Protein AF-A0A143WX75-F1 (afdb_monomer_lite)

Foldseek 3Di:
DPPPPDPLVVLVVVLVVLVVVLVVLVVVLVVLVVVLVVVLVPDDDDVNVVVSVVSVVVSVVSVVVNVVSVVVSVVSVVVSVVVVVVVVVVVVVVVVVD

Radius of gyration: 23.0 Å; chains: 1; bounding box: 51×17×71 Å

pLDDT: mean 80.53, std 10.24, range [38.66, 91.44]

Secondary structure (DSSP, 8-state):
-------HHHHHHHHHHHHHHHHHHHHHHHHHHHHHHHHHHH--SHHHHHHHHHHHHHHHHHHHHHHHHHHHHHHHHHHHHHHHHHHHHHHHHHHTT-

Sequence (98 aa):
MAVIQIDTDILRQASSQITDKLNELQTLNASLNTIIGAIAEGWSGQASTQYHALMKNYAKQANQFQPVFQELKKYADETVNSFEDLDASCSSKIEQAF

Structure (mmCIF, N/CA/C/O backbone):
data_AF-A0A143WX75-F1
#
_entry.id   AF-A0A143WX75-F1
#
loop_
_atom_site.group_PDB
_atom_site.id
_atom_site.type_symbol
_atom_site.label_atom_id
_atom_site.label_alt_id
_atom_site.label_comp_id
_atom_site.label_asym_id
_atom_site.label_entity_id
_atom_site.label_seq_id
_atom_site.pdbx_PDB_ins_code
_atom_site.Cartn_x
_atom_site.Cartn_y
_atom_site.Cartn_z
_atom_site.occupancy
_atom_site.B_iso_or_equiv
_atom_site.auth_seq_id
_atom_site.auth_comp_id
_atom_site.auth_asym_id
_atom_site.auth_atom_id
_atom_site.pdbx_PDB_model_num
ATOM 1 N N . MET A 1 1 ? 33.194 6.369 -23.825 1.00 38.72 1 MET A N 1
ATOM 2 C CA . MET A 1 1 ? 31.808 6.649 -23.397 1.00 38.72 1 MET A CA 1
ATOM 3 C C . MET A 1 1 ? 31.476 5.652 -22.310 1.00 38.72 1 MET A C 1
ATOM 5 O O . MET A 1 1 ? 31.577 4.463 -22.577 1.00 38.72 1 MET A O 1
ATOM 9 N N . ALA A 1 2 ? 31.192 6.106 -21.088 1.00 38.66 2 ALA A N 1
ATOM 10 C CA . ALA A 1 2 ? 30.623 5.213 -20.088 1.00 38.66 2 ALA A CA 1
ATOM 11 C C . ALA A 1 2 ? 29.244 4.808 -20.613 1.00 38.66 2 ALA A C 1
ATOM 13 O O . ALA A 1 2 ? 28.369 5.660 -20.751 1.00 38.66 2 ALA A O 1
ATOM 14 N N . VAL A 1 3 ? 29.102 3.546 -21.012 1.00 50.19 3 VAL A N 1
ATOM 15 C CA . VAL A 1 3 ? 27.797 2.956 -21.291 1.00 50.19 3 VAL A CA 1
ATOM 16 C C . VAL A 1 3 ? 27.090 2.976 -19.949 1.00 50.19 3 VAL A C 1
ATOM 18 O O . VAL A 1 3 ? 27.433 2.197 -19.062 1.00 50.19 3 VAL A O 1
ATOM 21 N N . ILE A 1 4 ? 26.191 3.935 -19.749 1.00 54.34 4 ILE A N 1
ATOM 22 C CA . ILE A 1 4 ? 25.279 3.867 -18.619 1.00 54.34 4 ILE A CA 1
ATOM 23 C C . ILE A 1 4 ? 24.388 2.665 -18.944 1.00 54.34 4 ILE A C 1
ATOM 25 O O . ILE A 1 4 ? 23.459 2.776 -19.735 1.00 54.34 4 ILE A O 1
ATOM 29 N N . GLN A 1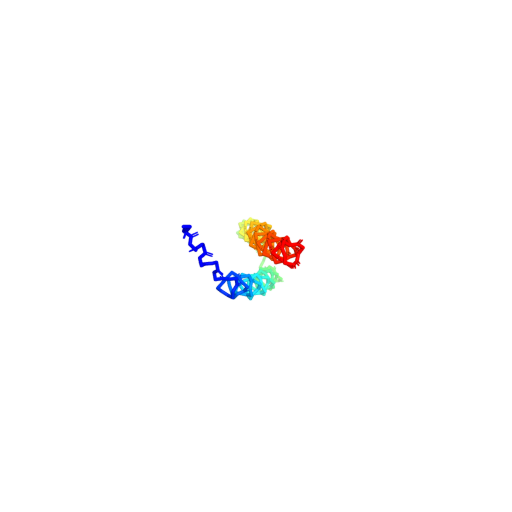 5 ? 24.750 1.482 -18.441 1.00 55.25 5 GLN A N 1
ATOM 30 C CA . GLN A 1 5 ? 23.863 0.325 -18.457 1.00 55.25 5 GLN A CA 1
ATOM 31 C C . GLN A 1 5 ? 22.764 0.624 -17.445 1.00 55.25 5 GLN A C 1
ATOM 33 O O . GLN A 1 5 ? 22.939 0.434 -16.243 1.00 55.25 5 GLN A O 1
ATOM 38 N N . ILE A 1 6 ? 21.673 1.199 -17.935 1.00 61.88 6 ILE A N 1
ATOM 39 C CA . ILE A 1 6 ? 20.486 1.463 -17.136 1.00 61.88 6 ILE A CA 1
ATOM 40 C C . ILE A 1 6 ? 19.626 0.216 -17.219 1.00 61.88 6 ILE A C 1
ATOM 42 O O . ILE A 1 6 ? 19.108 -0.118 -18.281 1.00 61.88 6 ILE A O 1
ATOM 46 N N . ASP A 1 7 ? 19.497 -0.473 -16.095 1.00 69.25 7 ASP A N 1
ATOM 47 C CA . ASP A 1 7 ? 18.624 -1.631 -15.976 1.00 69.25 7 ASP A CA 1
ATOM 48 C C . ASP A 1 7 ? 17.194 -1.146 -15.683 1.00 69.25 7 ASP A C 1
ATOM 50 O O . ASP A 1 7 ? 16.741 -1.056 -14.537 1.00 69.25 7 A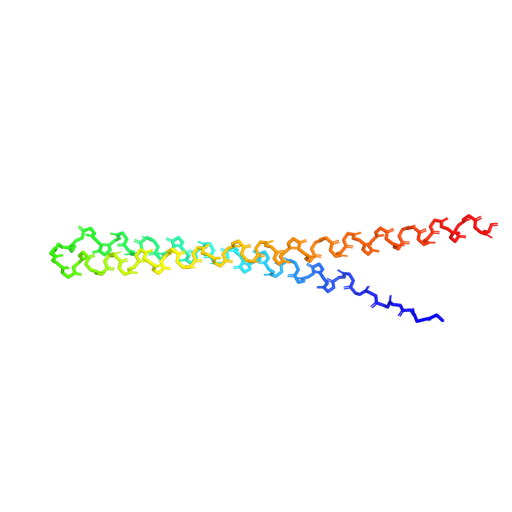SP A O 1
ATOM 54 N N . THR A 1 8 ? 16.508 -0.710 -16.741 1.00 70.69 8 THR A N 1
ATOM 55 C CA . THR A 1 8 ? 15.111 -0.256 -16.679 1.00 70.69 8 THR A CA 1
ATOM 56 C C . THR A 1 8 ? 14.176 -1.371 -16.208 1.00 70.69 8 THR A C 1
ATOM 58 O O . THR A 1 8 ? 13.150 -1.083 -15.590 1.00 70.69 8 THR A O 1
ATOM 61 N N . ASP A 1 9 ? 14.555 -2.637 -16.397 1.00 76.88 9 ASP A N 1
ATOM 62 C CA . ASP A 1 9 ? 13.807 -3.793 -15.908 1.00 76.88 9 ASP A CA 1
ATOM 63 C C . ASP A 1 9 ? 13.874 -3.914 -14.381 1.00 76.88 9 ASP A C 1
ATOM 65 O O . ASP A 1 9 ? 12.836 -4.138 -13.751 1.00 76.88 9 ASP A O 1
ATOM 69 N N . ILE A 1 10 ? 15.031 -3.663 -13.753 1.00 78.62 10 ILE A N 1
ATOM 70 C CA . ILE A 1 10 ? 15.133 -3.590 -12.282 1.00 78.62 10 ILE A CA 1
ATOM 71 C C . ILE A 1 10 ? 14.253 -2.463 -11.723 1.00 78.62 10 ILE A C 1
ATOM 73 O O . ILE A 1 10 ? 13.571 -2.654 -10.713 1.00 78.62 10 ILE A O 1
ATOM 77 N N . LEU A 1 11 ? 14.228 -1.295 -12.371 1.00 76.38 11 LEU A N 1
ATOM 78 C CA . LEU A 1 11 ? 13.393 -0.170 -11.934 1.00 76.38 11 LEU A CA 1
ATOM 79 C C . LEU A 1 11 ? 11.892 -0.478 -12.068 1.00 76.38 11 LEU A C 1
ATOM 81 O O . LEU A 1 11 ? 11.124 -0.211 -11.139 1.00 76.38 11 LEU A O 1
ATOM 85 N N . ARG A 1 12 ? 11.468 -1.104 -13.173 1.00 79.56 12 ARG A N 1
ATOM 86 C CA . ARG A 1 12 ? 10.083 -1.579 -13.348 1.00 79.56 12 ARG A CA 1
ATOM 87 C C . ARG A 1 12 ? 9.717 -2.645 -12.318 1.00 79.56 12 ARG A C 1
ATOM 89 O O . ARG A 1 12 ? 8.636 -2.588 -11.732 1.00 79.56 12 ARG A O 1
ATOM 96 N N . GLN A 1 13 ? 10.622 -3.586 -12.050 1.00 84.88 13 GLN A N 1
ATOM 97 C CA . GLN A 1 13 ? 10.427 -4.607 -11.024 1.00 84.88 13 GLN A CA 1
ATOM 98 C C . GLN A 1 13 ? 10.268 -3.972 -9.637 1.00 84.88 13 GLN A C 1
ATOM 100 O O . GLN A 1 13 ? 9.367 -4.353 -8.889 1.00 84.88 13 GLN A O 1
ATOM 105 N N . ALA A 1 14 ? 11.089 -2.973 -9.304 1.00 80.62 14 ALA A N 1
ATOM 106 C CA . ALA A 1 14 ? 10.978 -2.231 -8.054 1.00 80.62 14 ALA A CA 1
ATOM 107 C C . ALA A 1 14 ? 9.636 -1.482 -7.947 1.00 80.62 14 ALA A C 1
ATOM 109 O O . ALA A 1 14 ? 8.982 -1.562 -6.907 1.00 80.62 14 ALA A O 1
ATOM 110 N N . SER A 1 15 ? 9.170 -0.825 -9.017 1.00 82.50 15 SER A N 1
ATOM 111 C CA . SER A 1 15 ? 7.849 -0.169 -9.043 1.00 82.50 15 SER A CA 1
ATOM 112 C C . SER A 1 15 ? 6.695 -1.166 -8.835 1.00 82.50 15 SER A C 1
ATOM 114 O O . SER A 1 15 ? 5.767 -0.910 -8.055 1.00 82.50 15 SER A O 1
ATOM 116 N N . SER A 1 16 ? 6.783 -2.356 -9.442 1.00 86.12 16 SER A N 1
ATOM 117 C CA . SER A 1 16 ? 5.820 -3.443 -9.215 1.00 86.12 16 SER A CA 1
ATOM 118 C C . SER A 1 16 ? 5.817 -3.900 -7.754 1.00 86.12 16 SER A C 1
ATOM 120 O O . SER A 1 16 ? 4.756 -3.981 -7.140 1.00 86.12 16 SER A O 1
ATOM 122 N N . GLN A 1 17 ? 6.993 -4.123 -7.159 1.00 87.56 17 GLN A N 1
ATOM 123 C CA . GLN A 1 17 ? 7.104 -4.519 -5.750 1.00 87.56 17 GLN A CA 1
ATOM 124 C C . GLN A 1 17 ? 6.545 -3.452 -4.800 1.00 87.56 17 GLN A C 1
ATOM 126 O O . GLN A 1 17 ? 5.887 -3.790 -3.815 1.00 87.56 17 GLN A O 1
ATOM 131 N N . ILE A 1 18 ? 6.768 -2.164 -5.090 1.00 85.69 18 ILE A N 1
ATOM 132 C CA . ILE A 1 18 ? 6.184 -1.060 -4.314 1.00 85.69 18 ILE A CA 1
ATOM 133 C C . ILE A 1 18 ? 4.654 -1.097 -4.407 1.00 85.69 18 ILE A C 1
ATOM 135 O O . ILE A 1 18 ? 3.977 -0.912 -3.396 1.00 85.69 18 ILE A O 1
ATOM 139 N N . THR A 1 19 ? 4.102 -1.384 -5.588 1.00 85.69 19 THR A N 1
ATOM 140 C CA . THR A 1 19 ? 2.651 -1.520 -5.791 1.00 85.69 19 THR A CA 1
ATOM 141 C C . THR A 1 19 ? 2.073 -2.669 -4.962 1.00 85.69 19 THR A C 1
ATOM 143 O O . THR A 1 19 ? 1.085 -2.477 -4.252 1.00 85.69 19 THR A O 1
ATOM 146 N N . ASP A 1 20 ? 2.723 -3.833 -4.973 1.00 89.50 20 ASP A N 1
ATOM 147 C CA . ASP A 1 20 ? 2.297 -4.991 -4.180 1.00 89.50 20 ASP A CA 1
ATOM 148 C C . ASP A 1 20 ? 2.313 -4.685 -2.679 1.00 89.50 20 ASP A C 1
ATOM 150 O O . ASP A 1 20 ? 1.347 -4.965 -1.964 1.00 89.50 20 ASP A O 1
ATOM 154 N N . LYS A 1 21 ? 3.378 -4.033 -2.198 1.00 85.81 21 LYS A N 1
ATOM 155 C CA . LYS A 1 21 ? 3.499 -3.629 -0.790 1.00 85.81 21 LYS A CA 1
ATOM 156 C C . LYS A 1 21 ? 2.460 -2.590 -0.388 1.00 85.81 21 LYS A C 1
ATOM 158 O O . LYS A 1 21 ? 1.987 -2.606 0.747 1.00 85.81 21 LYS A O 1
ATOM 163 N N . LEU A 1 22 ? 2.066 -1.714 -1.307 1.00 87.00 22 LEU A N 1
ATOM 164 C CA . LEU A 1 22 ? 1.014 -0.735 -1.067 1.00 87.00 22 LEU A CA 1
ATOM 165 C C . LEU A 1 22 ? -0.355 -1.409 -0.909 1.00 87.00 22 LEU A C 1
ATOM 167 O O . LEU A 1 22 ? -1.095 -1.070 0.016 1.00 87.00 22 LEU A O 1
ATOM 171 N N . ASN A 1 23 ? -0.661 -2.403 -1.745 1.00 88.94 23 ASN A N 1
ATOM 172 C CA . ASN A 1 23 ? -1.885 -3.202 -1.632 1.00 88.94 23 ASN A CA 1
ATOM 173 C C . ASN A 1 23 ? -1.924 -4.003 -0.317 1.00 88.94 23 ASN A C 1
ATOM 175 O O . ASN A 1 23 ? -2.958 -4.074 0.355 1.00 88.94 23 ASN A O 1
ATOM 179 N N . GLU A 1 24 ? -0.784 -4.569 0.086 1.00 89.62 24 GLU A N 1
ATOM 180 C CA . GLU A 1 24 ? -0.634 -5.262 1.369 1.00 89.62 24 GLU A CA 1
ATOM 181 C C . GLU A 1 24 ? -0.888 -4.307 2.549 1.00 89.62 24 GLU A C 1
ATOM 183 O O . GLU A 1 24 ? -1.661 -4.623 3.455 1.00 89.62 24 GLU A O 1
ATOM 188 N N . LEU A 1 25 ? -0.324 -3.095 2.499 1.00 88.00 25 LEU A N 1
ATOM 189 C CA . LEU A 1 25 ? -0.516 -2.064 3.521 1.00 88.00 25 LEU A CA 1
ATOM 190 C C . LEU A 1 25 ? -1.976 -1.592 3.612 1.00 88.00 25 LEU A C 1
ATOM 192 O O . LEU A 1 25 ? -2.504 -1.431 4.712 1.00 88.00 25 LEU A O 1
ATOM 196 N N . GLN A 1 26 ? -2.659 -1.419 2.477 1.00 88.31 26 GLN A N 1
ATOM 197 C CA . GLN A 1 26 ? -4.091 -1.100 2.451 1.00 88.31 26 GLN A CA 1
ATOM 198 C C . GLN A 1 26 ? -4.936 -2.207 3.087 1.00 88.31 26 GLN A C 1
ATOM 200 O O . GLN A 1 26 ? -5.821 -1.925 3.898 1.00 88.31 26 GLN A O 1
ATOM 205 N N . THR A 1 27 ? -4.635 -3.465 2.763 1.00 91.44 27 THR A N 1
ATOM 206 C CA . THR A 1 27 ? -5.322 -4.631 3.332 1.00 91.44 27 THR A CA 1
ATOM 207 C C . THR A 1 27 ? -5.123 -4.699 4.845 1.00 91.44 27 THR A C 1
ATOM 209 O O . THR A 1 27 ? -6.081 -4.891 5.598 1.00 91.44 27 THR A O 1
ATOM 212 N N . LEU A 1 28 ? -3.893 -4.469 5.313 1.00 88.81 28 LEU A N 1
ATOM 213 C CA . LEU A 1 28 ? -3.574 -4.447 6.736 1.00 88.81 28 LEU A CA 1
ATOM 214 C C . LEU A 1 28 ? -4.308 -3.311 7.467 1.00 88.81 28 LEU A C 1
ATOM 216 O O . LEU A 1 28 ? -4.868 -3.538 8.538 1.00 88.81 28 LEU A O 1
ATOM 220 N N . ASN A 1 29 ? -4.380 -2.118 6.867 1.00 89.12 29 ASN A N 1
ATOM 221 C CA . ASN A 1 29 ? -5.136 -0.985 7.411 1.00 89.12 29 ASN A CA 1
ATOM 222 C C . ASN A 1 29 ? -6.641 -1.273 7.503 1.00 89.12 29 ASN A C 1
ATOM 224 O O . ASN A 1 29 ? -7.278 -0.930 8.502 1.00 89.12 29 ASN A O 1
ATOM 228 N N . ALA A 1 30 ? -7.222 -1.925 6.494 1.00 89.69 30 ALA A N 1
ATOM 229 C CA . ALA A 1 30 ? -8.627 -2.330 6.519 1.00 89.69 30 ALA A CA 1
ATOM 230 C C . ALA A 1 30 ? -8.905 -3.361 7.628 1.00 89.69 30 ALA A C 1
ATOM 232 O O . ALA A 1 30 ? -9.877 -3.227 8.378 1.00 89.69 30 ALA A O 1
ATOM 233 N N . SER A 1 31 ? -8.017 -4.348 7.780 1.00 90.00 31 SER A N 1
ATOM 234 C CA . SER A 1 31 ? -8.090 -5.348 8.851 1.00 90.00 31 SER A CA 1
ATOM 235 C C . SER A 1 31 ? -7.985 -4.703 10.237 1.00 90.00 31 SER A C 1
ATOM 237 O O . SER A 1 31 ? -8.829 -4.945 11.101 1.00 90.00 31 SER A O 1
ATOM 239 N N . LEU A 1 32 ? -7.024 -3.791 10.423 1.00 87.62 32 LEU A N 1
ATOM 240 C CA . LEU A 1 32 ? -6.860 -3.026 11.658 1.00 87.62 32 LEU A CA 1
ATOM 241 C C . LEU A 1 32 ? -8.149 -2.276 12.023 1.00 87.62 32 LEU A C 1
ATOM 243 O O . LEU A 1 32 ? -8.636 -2.410 13.141 1.00 87.62 32 LEU A O 1
ATOM 247 N N . ASN A 1 33 ? -8.744 -1.542 11.080 1.00 87.19 33 ASN A N 1
ATOM 248 C CA . ASN A 1 33 ? -9.996 -0.819 11.321 1.00 87.19 33 ASN A CA 1
ATOM 249 C C . ASN A 1 33 ? -11.164 -1.753 11.673 1.00 87.19 33 ASN A C 1
ATOM 251 O O . ASN A 1 33 ? -11.964 -1.425 12.549 1.00 87.19 33 ASN A O 1
ATOM 255 N N . THR A 1 34 ? -11.237 -2.921 11.034 1.00 89.56 34 THR A N 1
ATOM 256 C CA . THR A 1 34 ? -12.267 -3.932 11.316 1.00 89.56 34 THR A CA 1
ATOM 257 C C . THR A 1 34 ? -12.147 -4.455 12.747 1.00 89.56 34 THR A C 1
ATOM 259 O O . THR A 1 34 ? -13.133 -4.482 13.480 1.00 89.56 34 THR A O 1
ATOM 262 N N . ILE A 1 35 ? -10.931 -4.800 13.180 1.00 87.19 35 ILE A N 1
ATOM 263 C CA . ILE A 1 35 ? -10.658 -5.278 14.543 1.00 87.19 35 ILE A CA 1
ATOM 264 C C . ILE A 1 35 ? -10.983 -4.189 15.574 1.00 87.19 35 ILE A C 1
ATOM 266 O O . ILE A 1 35 ? -11.614 -4.468 16.592 1.00 87.19 35 ILE A O 1
ATOM 270 N N . ILE A 1 36 ? -10.601 -2.938 15.300 1.00 85.75 36 ILE A N 1
ATOM 271 C CA . ILE A 1 36 ? -10.903 -1.791 16.169 1.00 85.75 36 ILE A CA 1
ATOM 272 C C . ILE A 1 36 ? -12.414 -1.609 16.345 1.00 85.75 36 ILE A C 1
ATOM 274 O O . ILE A 1 36 ? -12.864 -1.340 17.460 1.00 85.75 36 ILE A O 1
ATOM 278 N N . GLY A 1 37 ? -13.185 -1.745 15.262 1.00 82.44 37 GLY A N 1
ATOM 279 C CA . GLY A 1 37 ? -14.646 -1.687 15.294 1.00 82.44 37 GLY A CA 1
ATOM 280 C C . GLY A 1 37 ? -15.252 -2.834 16.103 1.00 82.44 37 GLY A C 1
ATOM 281 O O . GLY A 1 37 ? -16.002 -2.585 17.042 1.00 82.44 37 GLY A O 1
ATOM 282 N N . ALA A 1 38 ? -14.848 -4.073 15.811 1.00 84.94 38 ALA A N 1
ATOM 283 C CA . ALA A 1 38 ? -15.356 -5.269 16.484 1.00 84.94 38 ALA A CA 1
ATOM 284 C C . ALA A 1 38 ? -15.089 -5.262 18.001 1.00 84.94 38 ALA A C 1
ATOM 286 O O . ALA A 1 38 ? -15.945 -5.656 18.790 1.00 84.94 38 ALA A O 1
ATOM 287 N N . ILE A 1 39 ? -13.918 -4.778 18.431 1.00 80.88 39 ILE A N 1
ATOM 288 C CA . ILE A 1 39 ? -13.591 -4.651 19.859 1.00 80.88 39 ILE A CA 1
ATOM 289 C C . ILE A 1 39 ? -14.453 -3.571 20.533 1.00 80.88 39 ILE A C 1
ATOM 291 O O . ILE A 1 39 ? -14.829 -3.718 21.695 1.00 80.88 39 ILE A O 1
ATOM 295 N N . ALA A 1 40 ? -14.787 -2.494 19.819 1.00 76.12 40 ALA A N 1
ATOM 296 C CA . ALA A 1 40 ? -15.591 -1.404 20.363 1.00 76.12 40 ALA A CA 1
ATOM 297 C C . ALA A 1 40 ? -17.078 -1.770 20.530 1.00 76.12 40 ALA A C 1
ATOM 299 O O . ALA A 1 40 ? -17.708 -1.283 21.465 1.00 76.12 40 ALA A O 1
ATOM 300 N N . GLU A 1 41 ? -17.632 -2.640 19.677 1.00 78.81 41 GLU A N 1
ATOM 301 C CA . GLU A 1 41 ? -19.065 -2.990 19.676 1.00 78.81 41 GLU A CA 1
ATOM 302 C C . GLU A 1 41 ? -19.551 -3.692 20.957 1.00 78.81 41 GLU A C 1
ATOM 304 O O . GLU A 1 41 ? -20.732 -3.611 21.287 1.00 78.81 41 GLU A O 1
ATOM 309 N N . GLY A 1 42 ? -18.658 -4.328 21.719 1.00 76.19 42 GLY A N 1
ATOM 310 C CA . GLY A 1 42 ? -18.998 -4.995 22.984 1.00 76.19 42 GLY A CA 1
ATOM 311 C C . GLY A 1 42 ? -18.398 -4.352 24.234 1.00 76.19 42 GLY A C 1
ATOM 312 O O . GLY A 1 42 ? -18.686 -4.795 25.347 1.00 76.19 42 GLY A O 1
ATOM 313 N N . TRP A 1 43 ? -17.545 -3.335 24.084 1.00 79.88 43 TRP A N 1
ATOM 314 C CA . TRP A 1 43 ? -16.738 -2.813 25.183 1.00 79.88 43 TRP A CA 1
ATOM 315 C C . TRP A 1 43 ? -17.128 -1.377 25.529 1.00 79.88 43 TRP A C 1
ATOM 317 O O . TRP A 1 43 ? -16.769 -0.427 24.839 1.00 79.88 43 TRP A O 1
ATOM 327 N N . SER A 1 44 ? -17.843 -1.203 26.640 1.00 78.94 44 SER A N 1
ATOM 328 C CA . SER A 1 44 ? -18.220 0.110 27.176 1.00 78.94 44 SER A CA 1
ATOM 329 C C . SER A 1 44 ? -17.356 0.519 28.373 1.00 78.94 44 SER A C 1
ATOM 331 O O . SER A 1 44 ? -16.889 -0.331 29.131 1.00 78.94 44 SER A O 1
ATOM 333 N N . GLY A 1 45 ? -17.202 1.825 28.595 1.00 84.00 45 GLY A N 1
ATOM 334 C CA . GLY A 1 45 ? -16.520 2.391 29.763 1.00 84.00 45 GLY A CA 1
ATOM 335 C C . GLY A 1 45 ? -15.244 3.161 29.417 1.00 84.00 45 GLY A C 1
ATOM 336 O O . GLY A 1 45 ? -14.800 3.208 28.273 1.00 84.00 45 GLY A O 1
ATOM 337 N N . GLN A 1 46 ? -14.639 3.783 30.428 1.00 80.94 46 GLN A N 1
ATOM 338 C CA . GLN A 1 46 ? -13.552 4.754 30.246 1.00 80.94 46 GLN A CA 1
ATOM 339 C C . GLN A 1 46 ? -12.265 4.136 29.670 1.00 80.94 46 GLN A C 1
ATOM 341 O O . GLN A 1 46 ? -11.558 4.791 28.906 1.00 80.94 46 GLN A O 1
ATOM 346 N N . ALA A 1 47 ? -11.996 2.861 29.972 1.00 80.94 47 ALA A N 1
ATOM 347 C CA . ALA A 1 47 ? -10.890 2.104 29.384 1.00 80.94 47 ALA A CA 1
ATOM 348 C C . ALA A 1 47 ? -11.093 1.838 27.880 1.00 80.94 47 ALA A C 1
ATOM 350 O O . ALA A 1 47 ? -10.154 2.003 27.104 1.00 80.94 47 ALA A O 1
ATOM 351 N N . SER A 1 48 ? -12.323 1.513 27.461 1.00 82.06 48 SER A N 1
ATOM 352 C CA . SER A 1 48 ? -12.669 1.325 26.045 1.00 82.06 48 SER A CA 1
ATOM 353 C C . SER A 1 48 ? -12.479 2.617 25.252 1.00 82.06 48 SER A C 1
ATOM 355 O O . SER A 1 48 ? -11.844 2.615 24.200 1.00 82.06 48 SER A O 1
ATOM 357 N N . THR A 1 49 ? -12.912 3.758 25.797 1.00 82.56 49 THR A N 1
ATOM 358 C CA . THR A 1 49 ? -12.713 5.067 25.157 1.00 82.56 49 THR A CA 1
ATOM 359 C C . THR A 1 49 ? -11.232 5.380 24.927 1.00 82.56 49 THR A C 1
ATOM 361 O O . THR A 1 49 ? -10.863 5.839 23.845 1.00 82.56 49 THR A O 1
ATOM 364 N N . GLN A 1 50 ? -10.370 5.117 25.917 1.00 84.75 50 GLN A N 1
ATOM 365 C CA . GLN A 1 50 ? -8.925 5.330 25.772 1.00 84.75 50 GLN A CA 1
ATOM 366 C C . GLN A 1 50 ? -8.299 4.367 24.762 1.00 84.75 50 GLN A C 1
ATOM 368 O O . GLN A 1 50 ? -7.515 4.798 23.916 1.00 84.75 50 GLN A O 1
ATOM 373 N N . TYR A 1 51 ? -8.679 3.088 24.804 1.00 84.69 51 TYR A N 1
ATOM 374 C CA . TYR A 1 51 ? -8.241 2.095 23.828 1.00 84.69 51 T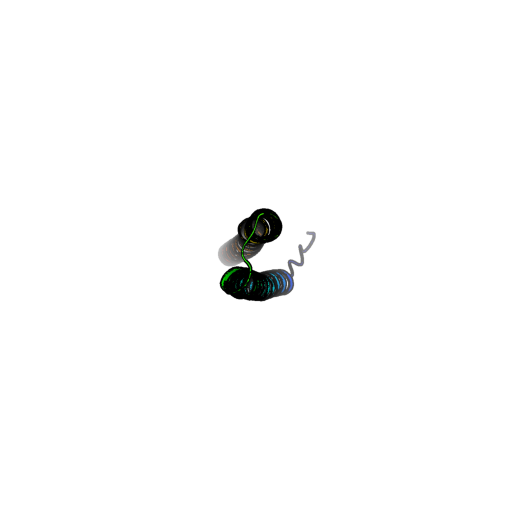YR A CA 1
ATOM 375 C C . TYR A 1 51 ? -8.628 2.508 22.404 1.00 84.69 51 TYR A C 1
ATOM 377 O O . TYR A 1 51 ? -7.788 2.541 21.508 1.00 84.69 51 TYR A O 1
ATOM 385 N N . HIS A 1 52 ? -9.879 2.909 22.196 1.00 84.69 52 HIS A N 1
ATOM 386 C CA . HIS A 1 52 ? -10.380 3.297 20.885 1.00 84.69 52 HIS A CA 1
ATOM 387 C C . HIS A 1 52 ? -9.689 4.564 20.355 1.00 84.69 52 HIS A C 1
ATOM 389 O O . HIS A 1 52 ? -9.359 4.644 19.172 1.00 84.69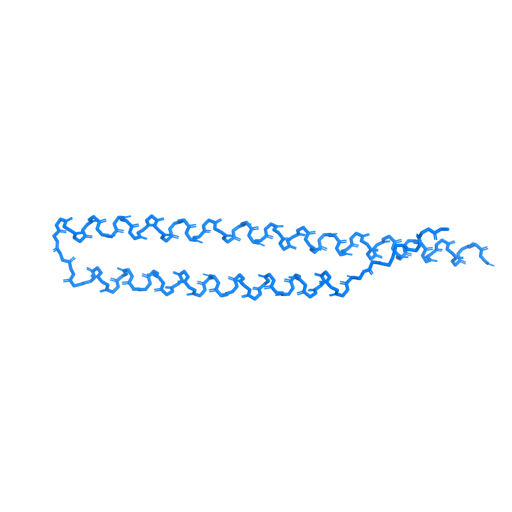 52 HIS A O 1
ATOM 395 N N . ALA A 1 53 ? -9.395 5.532 21.230 1.00 87.12 53 ALA A N 1
ATOM 396 C CA . ALA A 1 53 ? -8.615 6.717 20.877 1.00 87.12 53 ALA A CA 1
ATOM 397 C C . ALA A 1 53 ? -7.173 6.364 20.466 1.00 87.12 53 ALA A C 1
ATOM 399 O O . ALA A 1 53 ? -6.682 6.852 19.445 1.00 87.12 53 ALA A O 1
ATOM 400 N N . LEU A 1 54 ? -6.511 5.484 21.224 1.00 88.88 54 LEU A N 1
ATOM 401 C CA . LEU A 1 54 ? -5.167 5.000 20.910 1.00 88.88 54 LEU A CA 1
ATOM 402 C C . LEU A 1 54 ? -5.144 4.265 19.564 1.00 88.88 54 LEU A C 1
ATOM 404 O O . LEU A 1 54 ? -4.317 4.556 18.701 1.00 88.88 54 LEU A O 1
ATOM 408 N N . MET A 1 55 ? -6.094 3.361 19.352 1.00 87.31 55 MET A N 1
ATOM 409 C CA . MET A 1 55 ? -6.176 2.578 18.127 1.00 87.31 55 MET A CA 1
ATOM 410 C C . MET A 1 55 ? -6.521 3.425 16.898 1.00 87.31 55 MET A C 1
ATOM 412 O O . MET A 1 55 ? -5.950 3.207 15.831 1.00 87.31 55 MET A O 1
ATOM 416 N N . LYS A 1 56 ? -7.370 4.452 17.039 1.00 86.75 56 LYS A N 1
ATOM 417 C CA . LYS A 1 56 ? -7.591 5.441 15.972 1.00 86.75 56 LYS A CA 1
ATOM 418 C C . LYS A 1 56 ? -6.315 6.200 15.612 1.00 86.75 56 LYS A C 1
ATOM 420 O O . LYS A 1 56 ? -6.083 6.462 14.433 1.00 86.75 56 LYS A O 1
ATOM 425 N N . ASN A 1 57 ? -5.475 6.533 16.592 1.00 89.69 57 ASN A N 1
ATOM 426 C CA . ASN A 1 57 ? -4.183 7.163 16.322 1.00 89.69 57 ASN A CA 1
ATOM 427 C C . ASN A 1 57 ? -3.231 6.221 15.577 1.00 89.69 57 ASN A C 1
ATOM 429 O O . ASN A 1 57 ? -2.587 6.661 14.627 1.00 89.69 57 ASN A O 1
ATOM 433 N N . TYR A 1 58 ? -3.183 4.937 15.943 1.00 86.38 58 TYR A N 1
ATOM 434 C CA . TYR A 1 58 ? -2.398 3.946 15.202 1.00 86.38 58 TYR A CA 1
ATOM 435 C C . TYR A 1 58 ? -2.899 3.764 13.771 1.00 86.38 58 TYR A C 1
ATOM 437 O O . TYR A 1 58 ? -2.097 3.815 12.844 1.00 86.38 58 TYR A O 1
ATOM 445 N N . ALA A 1 59 ? -4.213 3.650 13.567 1.00 86.69 59 ALA A N 1
ATOM 446 C CA . ALA A 1 59 ? -4.793 3.587 12.229 1.00 86.69 59 ALA A CA 1
ATOM 447 C C . ALA A 1 59 ? -4.459 4.846 11.412 1.00 86.69 59 ALA A C 1
ATOM 449 O O . ALA A 1 59 ? -4.109 4.760 10.237 1.00 86.69 59 ALA A O 1
ATOM 450 N N . LYS A 1 60 ? -4.501 6.033 12.029 1.00 87.56 60 LYS A N 1
ATOM 451 C CA . LYS A 1 60 ? -4.109 7.283 11.367 1.00 87.56 60 LYS A CA 1
ATOM 452 C C . LYS A 1 60 ? -2.637 7.269 10.949 1.00 87.56 60 LYS A C 1
ATOM 454 O O . LYS A 1 60 ? -2.350 7.619 9.811 1.00 87.56 60 LYS A O 1
ATOM 459 N N . GLN A 1 61 ? -1.728 6.851 11.829 1.00 87.38 61 GLN A N 1
ATOM 460 C CA . GLN A 1 61 ? -0.299 6.734 11.511 1.00 87.38 61 GLN A CA 1
ATOM 461 C C . GLN A 1 61 ? -0.047 5.704 10.407 1.00 87.38 61 GLN A C 1
ATOM 463 O O . GLN A 1 61 ? 0.701 5.969 9.472 1.00 87.38 61 GLN A O 1
ATOM 468 N N . ALA A 1 62 ? -0.727 4.560 10.451 1.00 81.69 62 ALA A N 1
ATOM 469 C CA . ALA A 1 62 ? -0.583 3.521 9.441 1.00 81.69 62 ALA A CA 1
ATOM 470 C C . ALA A 1 62 ? -1.053 3.989 8.045 1.00 81.69 62 ALA A C 1
ATOM 472 O O . ALA A 1 62 ? -0.443 3.650 7.031 1.00 81.69 62 ALA A O 1
ATOM 473 N N . ASN A 1 63 ? -2.066 4.859 7.983 1.00 87.06 63 ASN A N 1
ATOM 474 C CA . ASN A 1 63 ? -2.491 5.510 6.739 1.00 87.06 63 ASN A CA 1
ATOM 475 C C . ASN A 1 63 ? -1.510 6.590 6.238 1.00 87.06 63 ASN A C 1
ATOM 477 O O . ASN A 1 63 ? -1.521 6.904 5.051 1.00 87.06 63 ASN A O 1
ATOM 481 N N . GLN A 1 64 ? -0.641 7.147 7.092 1.00 87.94 64 GLN A N 1
ATOM 482 C CA . GLN A 1 64 ? 0.371 8.131 6.667 1.00 87.94 64 GLN A CA 1
ATOM 483 C C . GLN A 1 64 ? 1.503 7.509 5.844 1.00 87.94 64 GLN A C 1
ATOM 485 O O . GLN A 1 64 ? 2.156 8.223 5.088 1.00 87.94 64 GLN A O 1
ATOM 490 N N . PHE A 1 65 ? 1.726 6.197 5.938 1.00 82.25 65 PHE A N 1
ATOM 491 C CA . PHE A 1 65 ? 2.724 5.519 5.109 1.00 82.25 65 PHE A CA 1
ATOM 492 C C . PHE A 1 65 ? 2.282 5.377 3.652 1.00 82.25 65 PHE A C 1
ATOM 494 O O . PHE A 1 65 ? 3.117 5.388 2.752 1.00 82.25 65 PHE A O 1
ATOM 501 N N . GLN A 1 66 ? 0.975 5.296 3.401 1.00 84.75 66 GLN A N 1
ATOM 502 C CA . GLN A 1 66 ? 0.429 5.147 2.057 1.00 84.75 66 GLN A CA 1
ATOM 503 C C . GLN A 1 66 ? 0.881 6.261 1.087 1.00 84.75 66 GLN A C 1
ATOM 505 O O . GLN A 1 66 ? 1.423 5.909 0.040 1.00 84.75 66 GLN A O 1
ATOM 510 N N . PRO A 1 67 ? 0.754 7.570 1.395 1.00 87.19 67 PRO A N 1
ATOM 511 C CA . PRO A 1 67 ? 1.236 8.624 0.498 1.00 87.19 67 PRO A CA 1
ATOM 512 C C . PRO A 1 67 ? 2.758 8.596 0.298 1.00 87.19 67 PRO A C 1
ATOM 514 O O . PRO A 1 67 ? 3.223 8.894 -0.795 1.00 87.19 67 PRO A O 1
ATOM 517 N N . VAL A 1 68 ? 3.540 8.178 1.300 1.00 87.06 68 VAL A N 1
ATOM 518 C CA . VAL A 1 68 ? 5.004 8.050 1.165 1.00 87.06 68 VAL A CA 1
ATOM 519 C C . VAL A 1 68 ? 5.365 6.977 0.135 1.00 87.06 68 VAL A C 1
ATOM 521 O O . VAL A 1 68 ? 6.194 7.213 -0.741 1.00 87.06 68 VAL A O 1
ATOM 524 N N . PHE A 1 69 ? 4.713 5.812 0.195 1.00 84.50 69 PHE A N 1
ATOM 525 C CA . PHE A 1 69 ? 4.921 4.753 -0.796 1.00 84.50 69 PHE A CA 1
ATOM 526 C C . PHE A 1 69 ? 4.402 5.139 -2.189 1.00 84.50 69 PHE A C 1
ATOM 528 O O . PHE A 1 69 ? 5.010 4.753 -3.186 1.00 84.50 69 PHE A O 1
ATOM 535 N N . GLN A 1 70 ? 3.328 5.935 -2.280 1.00 86.31 70 GLN A N 1
ATOM 536 C CA . GLN A 1 70 ? 2.855 6.482 -3.560 1.00 86.31 70 GLN A CA 1
ATOM 537 C C . GLN A 1 70 ? 3.868 7.447 -4.184 1.00 86.31 70 GLN A C 1
ATOM 539 O O . GLN A 1 70 ? 4.126 7.351 -5.381 1.00 86.31 70 GLN A O 1
ATOM 544 N N . GLU A 1 71 ? 4.467 8.335 -3.387 1.00 88.00 71 GLU A N 1
ATOM 545 C CA . GLU A 1 71 ? 5.494 9.270 -3.861 1.00 88.00 71 GLU A CA 1
ATOM 546 C C . GLU A 1 71 ? 6.745 8.519 -4.338 1.00 88.00 71 GLU A C 1
ATOM 548 O O . GLU A 1 71 ? 7.278 8.806 -5.408 1.00 88.00 71 GLU A O 1
ATOM 553 N N . LEU A 1 72 ? 7.173 7.493 -3.592 1.00 83.69 72 LEU A N 1
ATOM 554 C CA . LEU A 1 72 ? 8.304 6.650 -3.982 1.00 83.69 72 LEU A CA 1
ATOM 555 C C . LEU A 1 72 ? 8.043 5.925 -5.310 1.00 83.69 72 LEU A C 1
ATOM 557 O O . LEU A 1 72 ? 8.914 5.902 -6.178 1.00 83.69 72 LEU A O 1
ATOM 561 N N . LYS A 1 73 ? 6.837 5.366 -5.486 1.00 84.75 73 LYS A N 1
ATOM 562 C CA . LYS A 1 73 ? 6.420 4.746 -6.750 1.00 84.75 73 LYS A CA 1
ATOM 563 C C . LYS A 1 73 ? 6.459 5.754 -7.894 1.00 84.75 73 LYS A C 1
ATOM 565 O O . LYS A 1 73 ? 7.018 5.462 -8.944 1.00 84.75 73 LYS A O 1
ATOM 570 N N . LYS A 1 74 ? 5.888 6.942 -7.683 1.00 87.12 74 LYS A N 1
ATOM 571 C CA . LYS A 1 74 ? 5.866 8.012 -8.682 1.00 87.12 74 LYS A CA 1
ATOM 572 C C . LYS A 1 74 ? 7.281 8.390 -9.121 1.00 87.12 74 LYS A C 1
ATOM 574 O O . LYS A 1 74 ? 7.532 8.473 -10.315 1.00 87.12 74 LYS A O 1
ATOM 579 N N . TYR A 1 75 ? 8.209 8.543 -8.178 1.00 84.69 75 TYR A N 1
ATOM 580 C CA . TYR A 1 75 ? 9.607 8.829 -8.494 1.00 84.69 75 TYR A CA 1
ATOM 581 C C . TYR A 1 75 ? 10.266 7.709 -9.313 1.00 84.69 75 TYR A C 1
ATOM 583 O O . TYR A 1 75 ? 10.993 7.987 -10.268 1.00 84.69 75 TYR A O 1
ATOM 591 N N . ALA A 1 76 ? 9.997 6.444 -8.972 1.00 82.19 76 ALA A N 1
ATOM 592 C CA . ALA A 1 76 ? 10.491 5.300 -9.736 1.00 82.19 76 ALA A CA 1
ATOM 593 C C . ALA A 1 76 ? 9.934 5.293 -11.172 1.00 82.19 76 ALA A C 1
ATOM 595 O O . ALA A 1 76 ? 10.706 5.144 -12.118 1.00 82.19 76 ALA A O 1
ATOM 596 N N . ASP A 1 77 ? 8.630 5.527 -11.341 1.00 83.69 77 ASP A N 1
ATOM 597 C CA . ASP A 1 77 ? 7.973 5.579 -12.653 1.00 83.69 77 ASP A CA 1
ATOM 598 C C . ASP A 1 77 ? 8.495 6.750 -13.508 1.00 83.69 77 ASP A C 1
ATOM 600 O O . ASP A 1 77 ? 8.817 6.574 -14.681 1.00 83.69 77 ASP A O 1
ATOM 604 N N . GLU A 1 78 ? 8.637 7.945 -12.924 1.00 86.50 78 GLU A N 1
ATOM 605 C CA . GLU A 1 78 ? 9.189 9.123 -13.611 1.00 86.50 78 GLU A CA 1
ATOM 606 C C . GLU A 1 78 ? 10.640 8.903 -14.052 1.00 86.50 78 GLU A C 1
ATOM 608 O O . GLU A 1 78 ? 11.033 9.316 -15.144 1.00 86.50 78 GLU A O 1
ATOM 613 N N . THR A 1 79 ? 11.428 8.218 -13.222 1.00 81.81 79 THR A N 1
ATOM 614 C CA . THR A 1 79 ? 12.816 7.869 -13.535 1.00 81.81 79 THR A CA 1
ATOM 615 C C . THR A 1 79 ? 12.887 6.911 -14.725 1.00 81.81 79 THR A C 1
ATOM 617 O O . THR A 1 79 ? 13.684 7.141 -15.632 1.00 81.81 79 THR A O 1
ATOM 620 N N . VAL A 1 80 ? 12.037 5.878 -14.764 1.00 79.81 80 VAL A N 1
ATOM 621 C CA . VAL A 1 80 ? 11.950 4.948 -15.906 1.00 79.81 80 VAL A CA 1
ATOM 622 C C . VAL A 1 80 ? 11.593 5.698 -17.187 1.00 79.81 80 VAL A C 1
ATOM 624 O O . VAL A 1 80 ? 12.325 5.590 -18.169 1.00 79.81 80 VAL A O 1
ATOM 627 N N . ASN A 1 81 ? 10.537 6.515 -17.157 1.00 82.25 81 ASN A N 1
ATOM 628 C CA . ASN A 1 81 ? 10.077 7.257 -18.333 1.00 82.25 81 ASN A CA 1
ATOM 629 C C . ASN A 1 81 ? 11.154 8.213 -18.869 1.00 82.25 81 ASN A C 1
ATOM 631 O O . ASN A 1 81 ? 11.420 8.244 -20.064 1.00 82.25 81 ASN A O 1
ATOM 635 N N . SER A 1 82 ? 11.825 8.951 -17.979 1.00 83.88 82 SER A N 1
ATOM 636 C CA . SER A 1 82 ? 12.899 9.879 -18.356 1.00 83.88 82 SER A CA 1
ATOM 637 C C . SER A 1 82 ? 14.063 9.168 -19.057 1.00 83.88 82 SER A C 1
ATOM 639 O O . SER A 1 82 ? 14.640 9.689 -20.014 1.00 83.88 82 SER A O 1
ATOM 641 N N . PHE A 1 83 ? 14.407 7.958 -18.608 1.00 77.50 83 PHE A N 1
ATOM 642 C CA . PHE A 1 83 ? 15.462 7.175 -19.243 1.00 77.50 83 PHE A CA 1
ATOM 643 C C . PHE A 1 83 ? 15.038 6.568 -20.579 1.00 77.50 83 PHE A C 1
ATOM 645 O O . PHE A 1 83 ? 15.843 6.574 -21.508 1.00 77.50 83 PHE A O 1
ATOM 652 N N . GLU A 1 84 ? 13.797 6.102 -20.707 1.00 80.75 84 GLU A N 1
ATOM 653 C CA . GLU A 1 84 ? 13.249 5.648 -21.991 1.00 80.75 84 GLU A CA 1
ATOM 654 C C . GLU A 1 84 ? 13.226 6.783 -23.027 1.00 80.75 84 GLU A C 1
ATOM 656 O O . GLU A 1 84 ? 13.658 6.591 -24.165 1.00 80.75 84 GLU A O 1
ATOM 661 N N . ASP A 1 85 ? 12.822 7.989 -22.619 1.00 82.50 85 ASP A N 1
ATOM 662 C CA . ASP A 1 85 ? 12.831 9.179 -23.474 1.00 82.50 85 ASP A CA 1
ATOM 663 C C . ASP A 1 85 ? 14.254 9.560 -23.917 1.00 82.50 85 ASP A C 1
ATOM 665 O O . ASP A 1 85 ? 14.488 9.915 -25.079 1.00 82.50 85 ASP A O 1
ATOM 669 N N . LEU A 1 86 ? 15.230 9.479 -23.004 1.00 80.62 86 LEU A N 1
ATOM 670 C CA . LEU A 1 86 ? 16.633 9.758 -23.309 1.00 80.62 86 LEU A CA 1
ATOM 671 C C . LEU A 1 86 ? 17.202 8.756 -24.322 1.00 80.62 86 LEU A C 1
ATOM 673 O O . LEU A 1 86 ? 17.921 9.164 -25.241 1.00 80.62 86 LEU A O 1
ATOM 677 N N . ASP A 1 87 ? 16.883 7.471 -24.166 1.00 75.38 87 ASP A N 1
ATOM 678 C CA . ASP A 1 87 ? 17.342 6.409 -25.062 1.00 75.38 87 ASP A CA 1
ATOM 679 C C . ASP A 1 87 ? 16.717 6.553 -26.458 1.00 75.38 87 ASP A C 1
ATOM 681 O O . ASP A 1 87 ? 17.429 6.579 -27.467 1.00 75.38 87 ASP A O 1
ATOM 685 N N . ALA A 1 88 ? 15.406 6.805 -26.525 1.00 77.94 88 ALA A N 1
ATOM 686 C CA . ALA A 1 88 ? 14.705 7.095 -27.775 1.00 77.94 88 ALA A CA 1
ATOM 687 C C . ALA A 1 88 ? 15.282 8.335 -28.485 1.00 77.94 88 ALA A C 1
ATOM 689 O O . ALA A 1 88 ? 15.511 8.321 -29.700 1.00 77.94 88 ALA A O 1
ATOM 690 N N . SER A 1 89 ? 15.586 9.400 -27.731 1.00 78.69 89 SER A N 1
ATOM 691 C CA . SER A 1 89 ? 16.211 10.606 -28.281 1.00 78.69 89 SER A CA 1
ATOM 692 C C . SER A 1 89 ? 17.607 10.319 -28.837 1.00 78.69 89 SER A C 1
ATOM 694 O O . SER A 1 89 ? 17.930 10.759 -29.944 1.00 78.69 89 SER A O 1
ATOM 696 N N . CYS A 1 90 ? 18.428 9.554 -28.114 1.00 75.31 90 CYS A N 1
ATOM 697 C CA . CYS A 1 90 ? 19.754 9.155 -28.583 1.00 75.31 90 CYS A CA 1
ATOM 698 C C . CYS A 1 90 ? 19.673 8.307 -29.858 1.00 75.31 90 CYS A C 1
ATOM 700 O O . CYS A 1 90 ? 20.389 8.602 -30.814 1.00 75.31 90 CYS A O 1
ATOM 702 N N . SER A 1 91 ? 18.771 7.324 -29.904 1.00 75.31 91 SER A N 1
ATOM 703 C CA . SER A 1 91 ? 18.540 6.483 -31.083 1.00 75.31 91 SER A CA 1
ATOM 704 C C . SER A 1 91 ? 18.184 7.320 -32.318 1.00 75.31 91 SER A C 1
ATOM 706 O O . SER A 1 91 ? 18.860 7.237 -33.343 1.00 75.31 91 SER A O 1
ATOM 708 N N . SER A 1 92 ? 17.220 8.240 -32.188 1.00 73.94 92 SER A N 1
ATOM 709 C CA . SER A 1 92 ? 16.804 9.115 -33.296 1.00 73.94 92 SER A CA 1
ATOM 710 C C . SER A 1 92 ? 17.931 10.011 -33.832 1.00 73.94 92 SER A C 1
ATOM 712 O O . SER A 1 92 ? 18.015 10.265 -35.033 1.00 73.94 92 SER A O 1
ATOM 714 N N . LYS A 1 93 ? 18.840 10.474 -32.962 1.00 74.75 93 LYS A N 1
ATOM 715 C CA . LYS A 1 93 ? 20.011 11.264 -33.371 1.00 74.75 93 LYS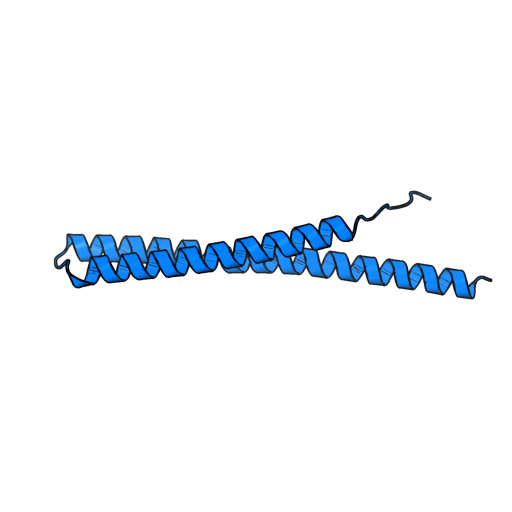 A CA 1
ATOM 716 C C . LYS A 1 93 ? 21.049 10.428 -34.107 1.00 74.75 93 LYS A C 1
ATOM 718 O O . LYS A 1 93 ? 21.722 10.957 -34.985 1.00 74.75 93 LYS A O 1
ATOM 723 N N . ILE A 1 94 ? 21.199 9.156 -33.739 1.00 71.88 94 ILE A N 1
ATOM 724 C CA . ILE A 1 94 ? 22.097 8.228 -34.428 1.00 71.88 94 ILE A CA 1
ATOM 725 C C . ILE A 1 94 ? 21.549 7.930 -35.826 1.00 71.88 94 ILE A C 1
ATOM 727 O O . ILE A 1 94 ? 22.307 8.024 -36.784 1.00 71.88 94 ILE A O 1
ATOM 731 N N . GLU A 1 95 ? 20.248 7.659 -35.966 1.00 67.25 95 GLU A N 1
ATOM 732 C CA . GLU A 1 95 ? 19.616 7.438 -37.278 1.00 67.25 9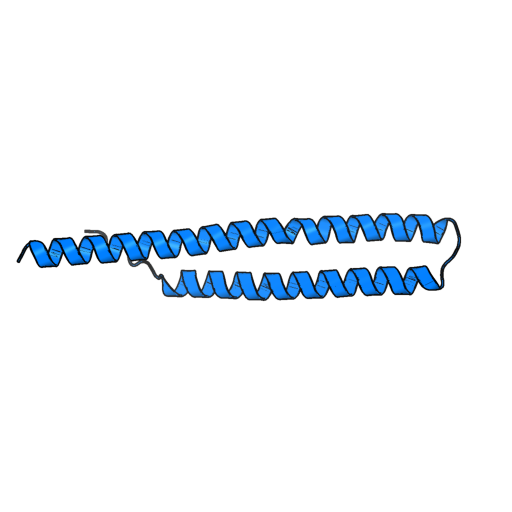5 GLU A CA 1
ATOM 733 C C . GLU A 1 95 ? 19.756 8.640 -38.219 1.00 67.25 95 GLU A C 1
ATOM 735 O O . GLU A 1 95 ? 19.957 8.457 -39.411 1.00 67.25 95 GLU A O 1
ATOM 740 N N . GLN A 1 96 ? 19.694 9.869 -37.699 1.00 67.38 96 GLN A N 1
ATOM 741 C CA . GLN A 1 96 ? 19.875 11.089 -38.498 1.00 67.38 96 GLN A CA 1
ATOM 742 C C . GLN A 1 96 ? 21.337 11.388 -38.870 1.00 67.38 96 GLN A C 1
ATOM 744 O O . GLN A 1 96 ? 21.587 12.274 -39.688 1.00 67.38 96 GLN A O 1
ATOM 749 N N . ALA A 1 97 ? 22.303 10.720 -38.237 1.00 65.25 97 ALA A N 1
ATOM 750 C CA . ALA A 1 97 ? 23.730 10.930 -38.472 1.00 65.25 97 ALA A CA 1
ATOM 751 C C . ALA A 1 97 ? 24.313 10.018 -39.572 1.00 65.25 97 ALA A C 1
ATOM 753 O O . ALA A 1 97 ? 25.474 10.206 -39.945 1.00 65.25 97 ALA A O 1
ATOM 754 N N . PHE A 1 98 ? 23.527 9.060 -40.074 1.00 52.75 98 PHE A N 1
ATOM 755 C CA . PHE A 1 98 ? 23.853 8.160 -41.186 1.00 52.75 98 PHE A CA 1
ATOM 756 C C . PHE A 1 98 ? 22.989 8.463 -42.415 1.00 52.75 98 PHE A C 1
ATOM 758 O O . PHE A 1 98 ? 23.477 8.178 -43.533 1.00 52.75 98 PHE A O 1
#